Protein AF-X8E1A8-F1 (afdb_monomer)

Radius of gyration: 13.36 Å; Cα contacts (8 Å, |Δi|>4): 120; chains: 1; bounding box: 27×23×32 Å

Organism: NCBI:txid1299321

Structure (mmCIF, N/CA/C/O backbone):
data_AF-X8E1A8-F1
#
_entry.id   AF-X8E1A8-F1
#
loop_
_atom_site.group_PDB
_atom_site.id
_atom_site.type_symbol
_atom_site.label_atom_id
_atom_site.label_alt_id
_atom_site.label_comp_id
_atom_site.label_asym_id
_atom_site.label_entity_id
_atom_site.label_seq_id
_atom_site.pdbx_PDB_ins_code
_atom_site.Cartn_x
_atom_site.Cartn_y
_atom_site.Cartn_z
_atom_site.occupancy
_atom_site.B_iso_or_equiv
_atom_site.auth_seq_id
_atom_site.auth_comp_id
_atom_site.auth_asym_id
_atom_site.auth_atom_id
_atom_site.pdbx_PDB_model_num
ATOM 1 N N . MET A 1 1 ? -3.918 8.710 12.958 1.00 76.94 1 MET A N 1
ATOM 2 C CA . MET A 1 1 ? -3.239 7.551 12.328 1.00 76.94 1 MET A CA 1
ATOM 3 C C . MET A 1 1 ? -2.577 6.720 13.418 1.00 76.94 1 MET A C 1
ATOM 5 O O . MET A 1 1 ? -1.930 7.322 14.264 1.00 76.94 1 MET A O 1
ATOM 9 N N . LYS A 1 2 ? -2.800 5.397 13.468 1.00 87.81 2 LYS A N 1
ATOM 10 C CA . LYS A 1 2 ? -2.305 4.535 14.562 1.00 87.81 2 LYS A CA 1
ATOM 11 C C . LYS A 1 2 ? -0.977 3.865 14.207 1.0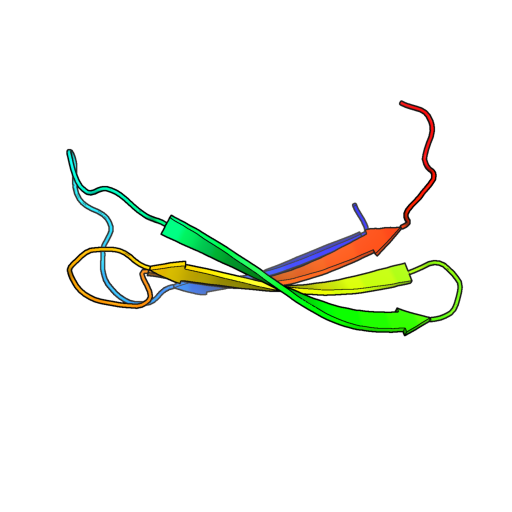0 87.81 2 LYS A C 1
ATOM 13 O O . LYS A 1 2 ? -0.037 3.955 14.986 1.00 87.81 2 LYS A O 1
ATOM 18 N N . SER A 1 3 ? -0.883 3.232 13.041 1.00 91.12 3 SER A N 1
ATOM 19 C CA . SER A 1 3 ? 0.361 2.617 12.565 1.00 91.12 3 SER A CA 1
ATOM 20 C C . SER A 1 3 ? 0.356 2.423 11.051 1.00 91.12 3 SER A C 1
ATOM 22 O O . SER A 1 3 ? -0.703 2.335 10.426 1.00 91.12 3 SER A O 1
ATOM 24 N N . ILE A 1 4 ? 1.558 2.343 10.477 1.00 94.56 4 ILE A N 1
ATOM 25 C CA . ILE A 1 4 ? 1.791 1.911 9.099 1.00 94.56 4 ILE A CA 1
ATOM 26 C C . ILE A 1 4 ? 2.912 0.878 9.134 1.00 94.56 4 ILE A C 1
ATOM 28 O O . ILE A 1 4 ? 4.022 1.174 9.574 1.00 94.56 4 ILE A O 1
ATOM 32 N N . SER A 1 5 ? 2.626 -0.326 8.659 1.00 95.00 5 SER A N 1
ATOM 33 C CA . SER A 1 5 ? 3.624 -1.372 8.453 1.00 95.00 5 SER A CA 1
ATOM 34 C C . SER A 1 5 ? 3.779 -1.581 6.961 1.00 95.00 5 SER A C 1
ATOM 36 O O . SER A 1 5 ? 2.816 -1.971 6.313 1.00 95.00 5 SER A O 1
ATOM 38 N N . LEU A 1 6 ? 4.965 -1.311 6.415 1.00 95.31 6 LEU A N 1
ATOM 39 C CA . LEU A 1 6 ? 5.214 -1.422 4.980 1.00 95.31 6 LEU A CA 1
ATOM 40 C C . LEU A 1 6 ? 6.363 -2.374 4.667 1.00 95.31 6 LEU A C 1
ATOM 42 O O . LEU A 1 6 ? 7.318 -2.506 5.433 1.00 95.31 6 LEU A O 1
ATOM 46 N N . ARG A 1 7 ? 6.268 -2.998 3.496 1.00 96.12 7 ARG A N 1
ATOM 47 C CA . ARG A 1 7 ? 7.305 -3.800 2.861 1.00 96.12 7 ARG A CA 1
ATOM 48 C C . ARG A 1 7 ? 7.598 -3.221 1.483 1.00 96.12 7 ARG A C 1
ATOM 50 O O . ARG A 1 7 ? 6.677 -2.958 0.710 1.00 96.12 7 ARG A O 1
ATOM 57 N N . LEU A 1 8 ? 8.885 -3.049 1.194 1.00 96.75 8 LEU A N 1
ATOM 58 C CA . LEU A 1 8 ? 9.365 -2.584 -0.103 1.00 96.75 8 LEU A CA 1
ATOM 59 C C . LEU A 1 8 ? 9.614 -3.768 -1.039 1.00 96.75 8 LEU A C 1
ATOM 61 O O . LEU A 1 8 ? 10.107 -4.816 -0.612 1.00 96.75 8 LEU A O 1
ATOM 65 N N . GLY A 1 9 ? 9.244 -3.582 -2.302 1.00 95.88 9 GLY A N 1
ATOM 66 C CA . GLY A 1 9 ? 9.450 -4.523 -3.394 1.00 95.88 9 GLY A CA 1
ATOM 67 C C . GLY A 1 9 ? 10.392 -3.945 -4.445 1.00 95.8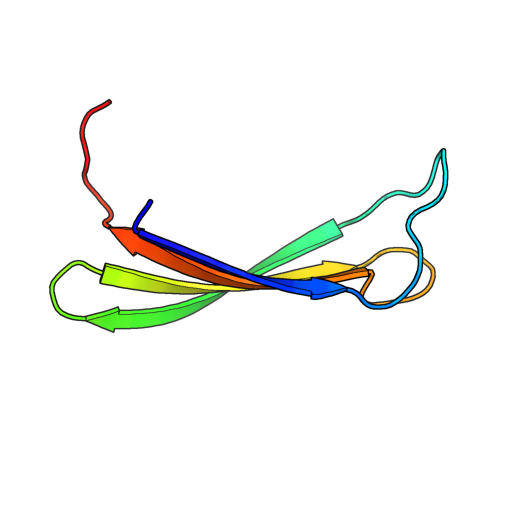8 9 GLY A C 1
ATOM 68 O O . GLY A 1 9 ? 11.548 -3.642 -4.149 1.00 95.88 9 GLY A O 1
ATOM 69 N N . VAL A 1 10 ? 9.910 -3.826 -5.683 1.00 96.62 10 VAL A N 1
ATOM 70 C CA . VAL A 1 10 ? 10.702 -3.300 -6.811 1.00 96.62 10 VAL A CA 1
ATOM 71 C C . VAL A 1 10 ? 11.118 -1.845 -6.567 1.00 96.62 10 VAL A C 1
ATOM 73 O O . VAL A 1 10 ? 10.423 -1.148 -5.839 1.00 96.62 10 VAL A O 1
ATOM 76 N N . PRO A 1 11 ? 12.224 -1.344 -7.136 1.00 95.38 11 PRO A N 1
ATOM 77 C CA . PRO A 1 11 ? 12.613 0.062 -6.999 1.00 95.38 11 PRO A CA 1
ATOM 78 C C . PRO A 1 11 ? 11.610 1.016 -7.670 1.00 95.38 11 PRO A C 1
ATOM 80 O O . PRO A 1 11 ? 10.943 0.648 -8.636 1.00 95.38 11 PRO A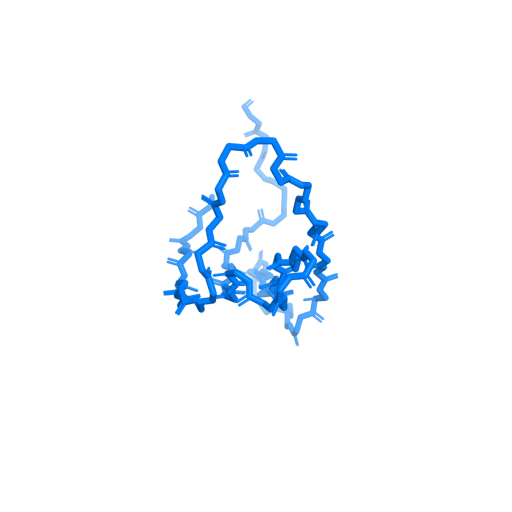 O 1
ATOM 83 N N . TRP A 1 12 ? 11.535 2.248 -7.158 1.00 94.12 12 TRP A N 1
ATOM 84 C CA . TRP A 1 12 ? 10.814 3.367 -7.771 1.00 94.12 12 TRP A CA 1
ATOM 85 C C . TRP A 1 12 ? 11.844 4.376 -8.278 1.00 94.12 12 TRP A C 1
ATOM 87 O O . TRP A 1 12 ? 12.531 5.021 -7.483 1.00 94.12 12 TRP A O 1
ATOM 97 N N . TYR A 1 13 ? 11.980 4.482 -9.599 1.00 94.44 13 TYR A N 1
ATOM 98 C CA . TYR A 1 13 ? 12.925 5.392 -10.236 1.00 94.44 13 TYR A CA 1
ATOM 99 C C . TYR A 1 13 ? 12.296 6.744 -10.581 1.00 94.44 13 TYR A C 1
ATOM 101 O O . TYR A 1 13 ? 11.078 6.923 -10.580 1.00 94.44 13 TYR A O 1
ATOM 109 N N . ALA A 1 14 ? 13.147 7.726 -10.886 1.00 94.31 14 ALA A N 1
ATOM 110 C CA . ALA A 1 14 ? 12.680 9.012 -11.382 1.00 94.31 14 ALA A CA 1
ATOM 111 C C . ALA A 1 14 ? 11.825 8.817 -12.644 1.00 94.31 14 ALA A C 1
ATOM 113 O O . ALA A 1 14 ? 12.184 8.034 -13.521 1.00 94.31 14 ALA A O 1
ATOM 114 N N . TYR A 1 15 ? 10.725 9.567 -12.724 1.00 94.38 15 TYR A N 1
ATOM 115 C CA . TYR A 1 15 ? 9.737 9.525 -13.810 1.00 94.38 15 TYR A CA 1
ATOM 116 C C . TYR A 1 15 ? 8.856 8.266 -13.878 1.00 94.38 15 TYR A C 1
ATOM 118 O O . TYR A 1 15 ? 7.958 8.217 -14.719 1.00 94.38 15 TYR A O 1
ATOM 126 N N . ASP A 1 16 ? 9.019 7.297 -12.972 1.00 94.00 16 ASP A N 1
ATOM 127 C CA . ASP A 1 16 ? 8.035 6.223 -12.825 1.00 94.00 16 ASP A CA 1
ATOM 128 C C . ASP A 1 16 ? 6.724 6.768 -12.255 1.00 94.00 16 ASP A C 1
ATOM 130 O O . ASP A 1 16 ? 6.699 7.596 -11.336 1.00 94.00 16 ASP A O 1
ATOM 134 N N . THR A 1 17 ? 5.622 6.212 -12.749 1.00 95.69 17 THR A N 1
ATOM 135 C CA . THR A 1 17 ? 4.298 6.393 -12.156 1.00 95.69 17 THR A CA 1
ATOM 136 C C . THR A 1 17 ? 3.967 5.197 -11.273 1.00 95.69 17 THR A C 1
ATOM 138 O O . THR A 1 17 ? 3.994 4.057 -11.737 1.00 95.69 17 THR A O 1
ATOM 141 N N . THR A 1 18 ? 3.606 5.469 -10.021 1.00 95.88 18 THR A N 1
ATOM 142 C CA . THR A 1 18 ? 3.115 4.463 -9.074 1.00 95.88 18 THR A CA 1
ATOM 143 C C . THR A 1 18 ? 1.624 4.672 -8.847 1.00 95.88 18 THR A C 1
ATOM 145 O O . THR A 1 18 ? 1.197 5.753 -8.441 1.00 95.88 18 THR A O 1
ATOM 148 N N . VAL A 1 19 ? 0.828 3.634 -9.094 1.00 97.00 19 VAL A N 1
ATOM 149 C CA . VAL A 1 19 ? -0.614 3.615 -8.840 1.00 97.00 19 VAL A CA 1
ATOM 150 C C . VAL A 1 19 ? -0.863 2.949 -7.497 1.00 97.00 19 VAL A C 1
ATOM 152 O O . VAL A 1 19 ? -0.475 1.800 -7.281 1.00 97.00 19 VAL A O 1
ATOM 155 N N . PHE A 1 20 ? -1.516 3.676 -6.595 1.00 97.31 20 PHE A N 1
ATOM 156 C CA . PHE A 1 20 ? -1.907 3.165 -5.289 1.00 97.31 20 PHE A CA 1
ATOM 157 C C . PHE A 1 20 ? -3.331 2.624 -5.328 1.00 97.31 20 PHE A C 1
ATOM 159 O O . PHE A 1 20 ? -4.249 3.279 -5.817 1.00 97.31 20 PHE A O 1
ATOM 166 N N . THR A 1 21 ? -3.501 1.434 -4.770 1.00 97.00 21 THR A N 1
ATOM 167 C CA . THR A 1 21 ? -4.790 0.781 -4.550 1.00 97.00 21 THR A CA 1
ATOM 168 C C . THR A 1 21 ? -4.889 0.387 -3.087 1.00 97.00 21 THR A C 1
ATOM 170 O O . THR A 1 21 ? -3.866 0.133 -2.446 1.00 97.00 21 THR A O 1
ATOM 173 N N . GLY A 1 22 ? -6.102 0.373 -2.545 1.00 96.31 22 GLY A N 1
ATOM 174 C CA . GLY A 1 22 ? -6.317 -0.023 -1.165 1.00 96.31 22 GLY A CA 1
ATOM 175 C C . GLY A 1 22 ? -7.678 -0.661 -0.954 1.00 96.31 22 GLY A C 1
ATOM 176 O O . GLY A 1 22 ? -8.658 -0.257 -1.579 1.00 96.31 22 GLY A O 1
ATOM 177 N N . GLU A 1 23 ? -7.715 -1.644 -0.063 1.00 96.69 23 GLU A N 1
ATOM 178 C CA . GLU A 1 23 ? -8.912 -2.369 0.348 1.00 96.69 23 GLU A CA 1
ATOM 179 C C . GLU A 1 23 ? -9.030 -2.342 1.874 1.00 96.69 23 GLU A C 1
ATOM 181 O O . GLU A 1 23 ? -8.045 -2.504 2.598 1.00 96.69 23 GLU A O 1
ATOM 186 N N . VAL A 1 24 ? -10.245 -2.114 2.374 1.00 96.19 24 VAL A N 1
ATOM 187 C CA . VAL A 1 24 ? -10.528 -2.197 3.809 1.00 96.19 24 VAL A CA 1
ATOM 188 C C . VAL A 1 24 ? -10.572 -3.669 4.205 1.00 96.19 24 VAL A C 1
ATOM 190 O O . VAL A 1 24 ? -11.495 -4.383 3.824 1.00 96.19 24 VAL A O 1
ATOM 193 N N . ALA A 1 25 ? -9.586 -4.101 4.988 1.00 95.19 25 ALA A N 1
ATOM 194 C CA . ALA A 1 25 ? -9.451 -5.484 5.429 1.00 95.19 25 ALA A CA 1
ATOM 195 C C . ALA A 1 25 ? -10.241 -5.765 6.717 1.00 95.19 25 ALA A C 1
ATOM 197 O O . ALA A 1 25 ? -10.777 -6.858 6.887 1.00 95.19 25 ALA A O 1
ATOM 198 N N . ALA A 1 26 ? -10.326 -4.785 7.626 1.00 94.06 26 ALA A N 1
ATOM 199 C CA . ALA A 1 26 ? -11.066 -4.918 8.880 1.00 94.06 26 ALA A CA 1
ATOM 200 C C . ALA A 1 26 ? -11.544 -3.566 9.425 1.00 94.06 26 ALA A C 1
ATOM 202 O O . ALA A 1 26 ? -10.918 -2.528 9.201 1.00 94.06 26 ALA A O 1
ATOM 203 N N . VAL A 1 27 ? -12.641 -3.599 10.185 1.00 94.12 27 VAL A N 1
ATOM 204 C CA . VAL A 1 27 ? -13.161 -2.466 10.960 1.00 94.12 27 VAL A CA 1
ATOM 205 C C . VAL A 1 27 ? -13.574 -2.984 12.336 1.00 94.12 27 VAL A C 1
ATOM 207 O O . VAL A 1 27 ? -14.552 -3.718 12.446 1.00 94.12 27 VAL A O 1
ATOM 210 N N . GLU A 1 28 ? -12.836 -2.606 13.377 1.00 91.19 28 GLU A N 1
ATOM 211 C CA . GLU A 1 28 ? -13.012 -3.095 14.750 1.00 91.19 28 GLU A CA 1
ATOM 212 C C . GLU A 1 28 ? -12.813 -1.949 15.747 1.00 91.19 28 GLU A C 1
ATOM 214 O O . GLU A 1 28 ? -11.827 -1.221 15.662 1.00 91.19 28 GLU A O 1
ATOM 219 N N . ASP A 1 29 ? -13.745 -1.762 16.687 1.00 87.94 29 ASP A N 1
ATOM 220 C CA . ASP A 1 29 ? -13.647 -0.763 17.768 1.00 87.94 29 ASP A CA 1
ATOM 221 C C . ASP A 1 29 ? -13.257 0.658 17.298 1.00 87.94 29 ASP A C 1
ATOM 223 O O . ASP A 1 29 ? -12.494 1.383 17.940 1.00 87.94 29 ASP A O 1
ATOM 227 N N . GLY A 1 30 ? -13.762 1.061 16.126 1.00 88.44 30 GLY A N 1
ATOM 228 C CA . GLY A 1 30 ? -13.467 2.358 15.503 1.00 88.44 30 GLY A CA 1
ATOM 229 C C . GLY A 1 30 ? -12.091 2.451 14.829 1.00 88.44 30 GLY A C 1
ATOM 230 O O . GLY A 1 30 ? -11.752 3.502 14.282 1.00 88.44 30 GLY A O 1
ATOM 231 N N . VAL A 1 31 ? -11.310 1.369 14.832 1.00 91.88 31 VAL A N 1
ATOM 232 C CA . VAL A 1 31 ? -10.056 1.208 14.093 1.00 91.88 31 VAL A CA 1
ATOM 233 C C . VAL A 1 31 ? -10.325 0.470 12.782 1.00 91.88 31 VAL A C 1
ATOM 235 O O . VAL A 1 31 ? -10.900 -0.610 12.749 1.00 91.88 31 VAL A O 1
ATOM 238 N N . VAL A 1 32 ? -9.872 1.061 11.687 1.00 94.81 32 VAL A N 1
ATOM 239 C CA . VAL A 1 32 ? -9.926 0.529 10.331 1.00 94.81 32 VAL A CA 1
ATOM 240 C C . VAL A 1 32 ? -8.530 0.074 9.929 1.00 94.81 32 VAL A C 1
ATOM 242 O O . VAL A 1 32 ? -7.578 0.85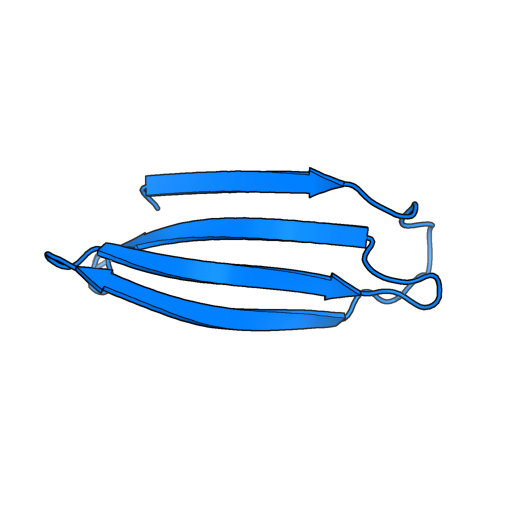9 9.996 1.00 94.81 32 VAL A O 1
ATOM 245 N N . GLU A 1 33 ? -8.416 -1.183 9.510 1.00 95.25 33 GLU A N 1
ATOM 246 C CA . GLU A 1 33 ? -7.232 -1.720 8.845 1.00 95.25 33 GLU A CA 1
ATOM 247 C C . GLU A 1 33 ? -7.439 -1.683 7.328 1.00 95.25 33 GLU A C 1
ATOM 249 O O . GLU A 1 33 ? -8.441 -2.179 6.810 1.00 95.25 33 GLU A O 1
ATOM 254 N N . VAL A 1 34 ? -6.483 -1.090 6.618 1.00 96.56 34 VAL A N 1
ATOM 255 C CA . VAL A 1 34 ? -6.480 -0.988 5.158 1.00 96.56 34 VAL A CA 1
ATOM 256 C C . VAL A 1 34 ? -5.213 -1.639 4.625 1.00 96.56 34 VAL A C 1
ATOM 258 O O . VAL A 1 34 ? -4.104 -1.252 5.009 1.00 96.56 34 VAL A O 1
ATOM 261 N N . ASP A 1 35 ? -5.386 -2.604 3.729 1.00 97.00 35 ASP A N 1
ATOM 262 C CA . ASP A 1 35 ? -4.310 -3.153 2.915 1.00 97.00 35 ASP A CA 1
ATOM 263 C C . ASP A 1 35 ? -4.098 -2.241 1.706 1.00 97.00 35 ASP A C 1
ATOM 265 O O . ASP A 1 35 ? -5.035 -1.939 0.973 1.00 97.00 35 ASP A O 1
ATOM 269 N N . VAL A 1 36 ? -2.870 -1.766 1.511 1.00 97.44 36 VAL A N 1
ATOM 270 C CA . VAL A 1 36 ? -2.499 -0.799 0.473 1.00 97.44 36 VAL A CA 1
ATOM 271 C C . VAL A 1 36 ? -1.367 -1.367 -0.372 1.00 97.44 36 VAL A C 1
ATOM 273 O O . VAL A 1 36 ? -0.351 -1.816 0.158 1.00 97.44 36 VAL A O 1
ATOM 276 N N . VAL A 1 37 ? -1.498 -1.291 -1.694 1.00 97.62 37 VAL A N 1
ATOM 277 C CA . VAL A 1 37 ? -0.451 -1.680 -2.645 1.00 97.62 37 VAL A CA 1
ATOM 278 C C . VAL A 1 37 ? -0.179 -0.530 -3.606 1.00 97.62 37 VAL A C 1
ATOM 280 O O . VAL A 1 37 ? -1.092 -0.021 -4.253 1.00 97.62 37 VAL A O 1
ATOM 283 N N . GLY A 1 38 ? 1.088 -0.130 -3.706 1.00 97.69 38 GLY A N 1
ATOM 284 C CA . GLY A 1 38 ? 1.585 0.796 -4.719 1.00 97.69 38 GLY A CA 1
ATOM 285 C C . GLY A 1 38 ? 2.328 0.030 -5.806 1.00 97.69 38 GLY A C 1
ATOM 286 O O . GLY A 1 38 ? 3.377 -0.559 -5.536 1.00 97.69 38 GLY A O 1
ATOM 287 N N . ASN A 1 39 ? 1.791 0.039 -7.024 1.00 96.94 39 ASN A N 1
ATOM 288 C CA . ASN A 1 39 ? 2.335 -0.688 -8.167 1.00 96.94 39 ASN A CA 1
ATOM 289 C C . ASN A 1 39 ? 2.870 0.285 -9.225 1.00 96.94 39 ASN A C 1
ATOM 291 O O . ASN A 1 39 ? 2.169 1.220 -9.608 1.00 96.94 39 ASN A O 1
ATOM 295 N N . ASN A 1 40 ? 4.083 0.059 -9.723 1.00 94.88 40 ASN A N 1
ATOM 296 C CA . ASN A 1 40 ? 4.637 0.769 -10.878 1.00 94.88 40 ASN A CA 1
ATOM 297 C C . ASN A 1 40 ? 4.693 -0.163 -12.102 1.00 94.88 40 ASN A C 1
ATOM 299 O O . ASN A 1 40 ? 4.109 -1.247 -12.101 1.00 94.88 40 ASN A O 1
ATOM 303 N N . SER A 1 41 ? 5.387 0.245 -13.161 1.00 94.50 41 SER A N 1
ATOM 304 C CA . SER A 1 41 ? 5.572 -0.572 -14.369 1.00 94.50 41 SER A CA 1
ATOM 305 C C . SER A 1 41 ? 6.323 -1.892 -14.121 1.00 9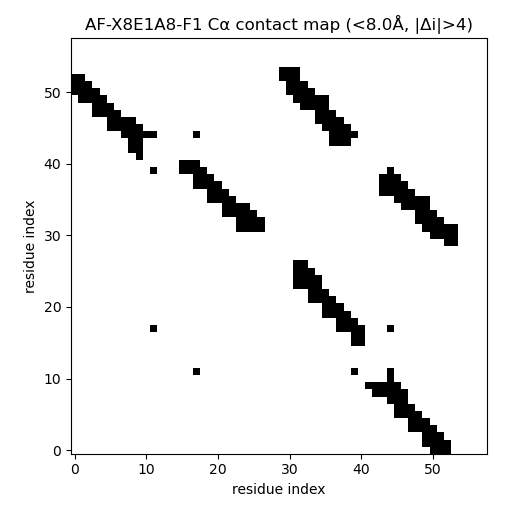4.50 41 SER A C 1
ATOM 307 O O . SER A 1 41 ? 6.173 -2.826 -14.905 1.00 94.50 41 SER A O 1
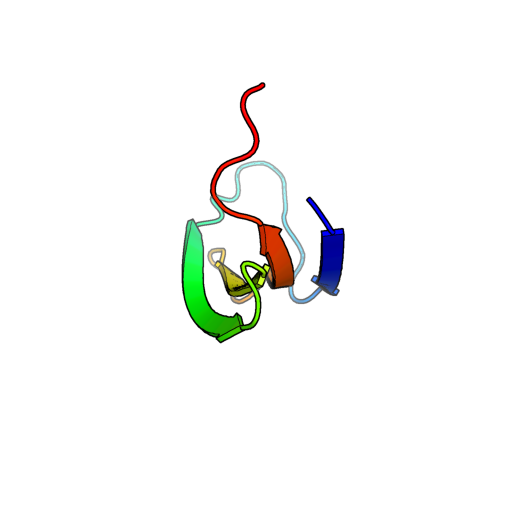ATOM 309 N N . LEU A 1 42 ? 7.106 -1.988 -13.040 1.00 93.44 42 LEU A N 1
ATOM 310 C CA . LEU A 1 42 ? 7.914 -3.156 -12.675 1.00 93.44 42 LEU A CA 1
ATOM 311 C C . LEU A 1 42 ? 7.207 -4.096 -11.682 1.00 93.44 42 LEU A C 1
ATOM 313 O O . LEU A 1 42 ? 7.666 -5.220 -11.482 1.00 93.44 42 LEU A O 1
ATOM 317 N N . GLY A 1 43 ? 6.103 -3.664 -11.066 1.00 94.44 43 GLY A N 1
ATOM 318 C CA . GLY A 1 43 ? 5.321 -4.454 -10.113 1.00 94.44 43 GLY A CA 1
ATOM 319 C C . GLY A 1 43 ? 5.059 -3.719 -8.801 1.00 94.44 43 GLY A C 1
ATOM 320 O O . GLY A 1 43 ? 5.021 -2.489 -8.752 1.00 94.44 43 GLY A O 1
ATOM 321 N N . ALA A 1 44 ? 4.855 -4.479 -7.723 1.00 95.50 44 ALA A N 1
ATOM 322 C CA . ALA A 1 44 ? 4.555 -3.920 -6.410 1.00 95.50 44 ALA A CA 1
ATOM 323 C C . ALA A 1 44 ? 5.808 -3.267 -5.807 1.00 95.50 44 ALA A C 1
ATOM 325 O O . ALA A 1 44 ? 6.732 -3.948 -5.354 1.00 95.50 44 ALA A O 1
ATOM 326 N N . HIS A 1 45 ? 5.837 -1.935 -5.807 1.00 96.19 45 HIS A N 1
ATOM 327 C CA . HIS A 1 45 ? 6.887 -1.143 -5.173 1.00 96.19 45 HIS A CA 1
ATOM 328 C C . HIS A 1 45 ? 6.719 -1.138 -3.652 1.00 96.19 45 HIS A C 1
ATOM 330 O O . HIS A 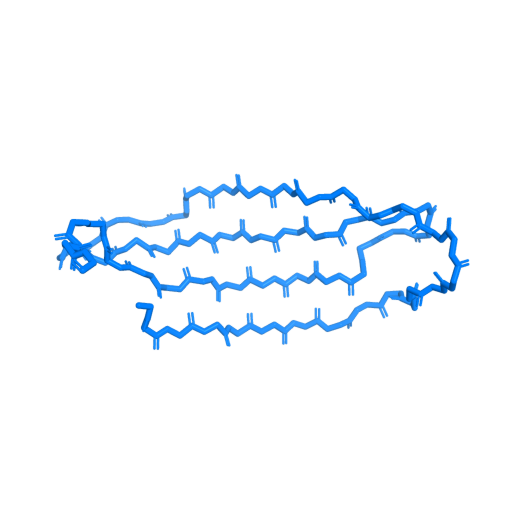1 45 ? 7.684 -1.301 -2.906 1.00 96.19 45 HIS A O 1
ATOM 336 N N . VAL A 1 46 ? 5.480 -0.987 -3.188 1.00 96.88 46 VAL A N 1
ATOM 337 C CA . VAL A 1 46 ? 5.153 -0.936 -1.764 1.00 96.88 46 VAL A CA 1
ATOM 338 C C . VAL A 1 46 ? 3.903 -1.751 -1.478 1.00 96.88 46 VAL A C 1
ATOM 340 O O . VAL A 1 46 ? 2.921 -1.698 -2.211 1.00 96.88 46 VAL A O 1
ATOM 343 N N . THR A 1 47 ? 3.936 -2.507 -0.389 1.00 96.94 47 THR A N 1
ATOM 344 C CA . THR A 1 47 ? 2.759 -3.139 0.212 1.00 96.94 47 THR A CA 1
ATOM 345 C C . THR A 1 47 ? 2.710 -2.722 1.668 1.00 96.94 47 THR A C 1
ATOM 347 O O . THR A 1 47 ? 3.712 -2.852 2.370 1.00 96.94 47 THR A O 1
ATOM 350 N N . ALA A 1 48 ? 1.580 -2.196 2.123 1.00 97.25 48 ALA A N 1
ATOM 351 C CA . ALA A 1 48 ? 1.438 -1.664 3.464 1.00 97.25 48 ALA A CA 1
ATOM 352 C C . ALA A 1 48 ? 0.116 -2.070 4.111 1.00 97.25 48 ALA A C 1
ATOM 354 O O . ALA A 1 48 ? -0.918 -2.115 3.458 1.00 97.25 48 ALA A O 1
ATOM 355 N N . LYS A 1 49 ? 0.166 -2.300 5.422 1.00 96.62 49 LYS A N 1
ATOM 356 C CA . LYS A 1 49 ? -0.993 -2.371 6.310 1.00 96.62 49 LYS A CA 1
ATOM 357 C C . LYS A 1 49 ? -1.083 -1.073 7.092 1.00 96.62 49 LYS A C 1
ATOM 359 O O . LYS A 1 49 ? -0.142 -0.711 7.805 1.00 96.62 49 LYS A O 1
ATOM 364 N N . VAL A 1 50 ? -2.201 -0.372 6.960 1.00 96.25 50 VAL A N 1
ATOM 365 C CA . VAL A 1 50 ? -2.451 0.909 7.625 1.00 96.25 50 VAL A CA 1
ATOM 366 C C . VAL A 1 50 ? -3.563 0.729 8.643 1.00 96.25 50 VAL A C 1
ATOM 368 O O . VAL A 1 50 ? -4.652 0.298 8.287 1.00 96.25 50 VAL A O 1
ATOM 371 N N . LYS A 1 51 ? -3.313 1.110 9.899 1.00 94.88 51 LYS A N 1
ATOM 372 C CA . LYS A 1 51 ? -4.348 1.191 10.937 1.00 94.88 51 LYS A CA 1
ATOM 373 C C . LYS A 1 51 ? -4.678 2.647 11.222 1.00 94.88 51 LYS A C 1
ATOM 375 O O . LYS A 1 51 ? -3.807 3.439 11.606 1.00 94.88 51 LYS A O 1
ATOM 380 N N . LEU A 1 52 ? -5.940 3.018 11.067 1.00 93.88 52 LEU A N 1
ATOM 381 C CA . LEU A 1 52 ? -6.427 4.378 11.288 1.00 93.88 52 LEU A CA 1
ATOM 382 C C . LEU A 1 52 ? -7.786 4.362 11.982 1.00 93.88 52 LEU A C 1
ATOM 384 O O . LEU A 1 52 ? -8.459 3.350 11.996 1.00 93.88 52 LEU A O 1
ATOM 388 N N . THR A 1 53 ? -8.191 5.473 12.577 1.00 92.19 53 THR A N 1
ATOM 389 C CA . THR A 1 53 ? -9.542 5.646 13.124 1.00 92.19 53 THR A CA 1
ATOM 390 C C . THR A 1 53 ? -10.263 6.665 12.257 1.00 92.19 53 THR A C 1
ATOM 392 O O . THR A 1 53 ? -9.684 7.715 11.964 1.00 92.19 53 THR A O 1
ATOM 395 N N . ILE A 1 54 ? -11.485 6.369 11.824 1.00 81.94 54 ILE A N 1
ATOM 396 C CA . ILE A 1 54 ? -12.293 7.307 11.033 1.00 81.94 54 ILE A CA 1
ATOM 397 C C . ILE A 1 54 ? -13.056 8.209 12.010 1.00 81.94 54 ILE A C 1
ATOM 399 O O . ILE A 1 54 ? -13.683 7.703 12.935 1.00 81.94 54 ILE A O 1
ATOM 403 N N . GLY A 1 55 ? -12.981 9.532 11.828 1.00 73.94 55 GLY A N 1
ATOM 404 C CA . GLY A 1 55 ? -13.702 10.501 12.669 1.00 73.94 55 GLY A CA 1
ATOM 405 C C . GLY A 1 55 ? -12.854 11.321 13.648 1.00 73.94 55 GLY A C 1
ATOM 406 O O . GLY A 1 55 ? -13.399 11.851 14.608 1.00 73.94 55 GLY A O 1
ATOM 407 N N . ALA A 1 56 ? -11.543 11.459 13.430 1.00 56.3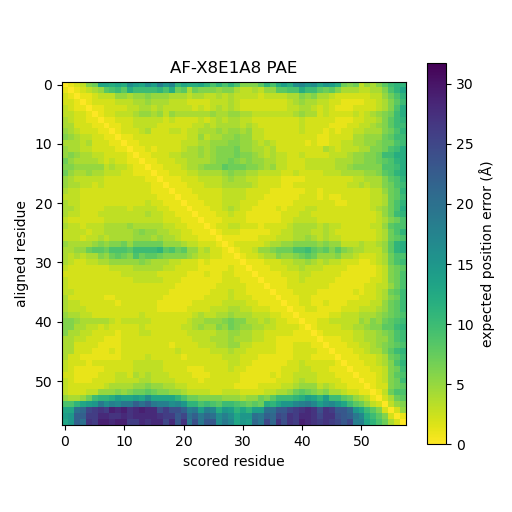1 56 ALA A N 1
ATOM 408 C CA . ALA A 1 56 ? -10.803 12.539 14.080 1.00 56.31 56 ALA A CA 1
ATOM 409 C C . ALA A 1 56 ? -11.036 13.839 13.292 1.00 56.31 56 ALA A C 1
ATOM 411 O O . ALA A 1 56 ? -10.531 13.970 12.174 1.00 56.31 56 ALA A O 1
ATOM 412 N N . GLU A 1 57 ? -11.815 14.763 13.862 1.00 52.72 57 GLU A N 1
ATOM 413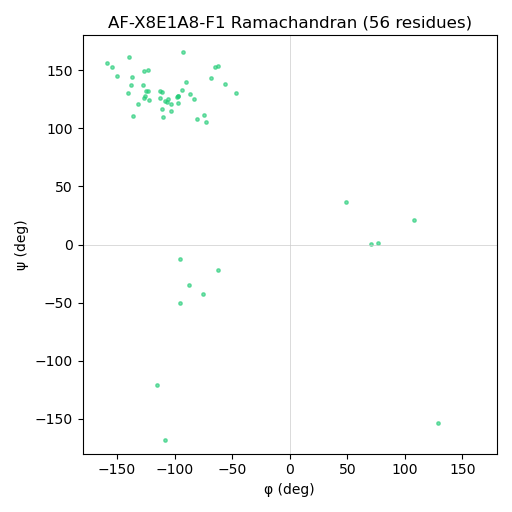 C CA . GLU A 1 57 ? -11.727 16.191 13.529 1.00 52.72 57 GLU A CA 1
ATOM 414 C C . GLU A 1 57 ? -10.244 16.597 13.526 1.00 52.72 57 GLU A C 1
ATOM 416 O O . GLU A 1 57 ? -9.489 16.215 14.426 1.00 52.72 57 GLU A O 1
ATOM 421 N N . GLN A 1 58 ? -9.823 17.264 12.449 1.00 50.72 58 GLN A N 1
ATOM 422 C CA . GLN A 1 58 ? -8.503 17.890 12.350 1.00 50.72 58 GLN A CA 1
ATOM 423 C C . GLN A 1 58 ? -8.426 19.073 13.313 1.00 50.72 58 GLN A C 1
ATOM 425 O O . GLN A 1 58 ? -9.405 19.852 13.336 1.00 50.72 58 GLN A O 1
#

pLDDT: mean 91.9, std 10.09, range [50.72, 97.69]

Secondary structure (DSSP, 8-state):
--EEEEEE-S---TT---EEEEEEEEEETTEEEEEEEEEETTEEEEEEEEEEETT---

Mean predicted aligned error: 4.35 Å

Sequence (58 aa):
MKSISLRLGVPWYAYDTTVFTGEVAAVEDGVVEVDVVGNNSLGAHVTAKVKLTIGAEQ

Nearest PDB structures (foldseek):
  4w78-assembly1_F  TM=9.921E-01  e=9.126E-06  Mycobacterium tuberculosis SUMu008
  2cye-assembly3_B  TM=9.113E-01  e=3.184E-02  Thermus thermophilus HB8
  2cye-assembly3_D  TM=9.126E-01  e=4.816E-02  Thermus thermophilus HB8
  1tbu-assembly1_D  TM=8.779E-01  e=5.750E-02  Saccharomyces cerevisiae
  2cye-assembly3_C  TM=8.288E-01  e=7.728E-02  Thermus thermophilus HB8

Solvent-accessible surface area (backbone atoms only — not comparable to full-atom values): 3505 Å² total; per-residue (Å²): 123,77,50,75,52,74,46,81,57,46,87,86,59,91,90,63,65,69,51,75,47,72,48,81,74,46,77,56,98,65,36,36,33,31,43,34,40,30,32,38,96,90,39,54,30,35,41,32,45,36,35,33,57,83,83,74,83,128

Foldseek 3Di:
DPDKDKDADDDDDPPWDWDKDKDFPDADPQKTWIWMFIATPVGTGMTMIDIDGPDDDD